Protein AF-A0A1I0NJL2-F1 (afdb_monomer)

Solvent-accessible surface area (backbone atoms only — not comparable to full-atom values): 9442 Å² total; per-residue (Å²): 132,83,78,80,81,89,73,87,86,81,90,86,86,71,48,88,86,41,70,67,36,42,54,51,50,53,49,65,73,68,58,63,62,93,83,37,92,40,67,66,53,50,52,51,53,53,50,50,51,53,53,69,73,41,62,58,43,76,78,34,74,70,22,42,53,51,53,55,52,60,75,71,61,80,51,72,67,60,51,52,48,53,54,48,53,52,51,53,55,51,50,53,52,53,50,52,52,50,51,52,52,50,52,54,53,52,64,63,60,64,77,78,64,93,74,88,73,85,85,83,83,90,85,82,89,80,87,80,82,78,75,84,74,79,56,66,68,61,59,58,58,62,62,71,78,112

Radius of gyration: 40.16 Å; Cα contacts (8 Å, |Δi|>4): 29; chains: 1; bounding box: 87×67×88 Å

Foldseek 3Di:
DPDPPPDDDDDDDADPPDPVSVVLVVCQVVPDCVVPVHSVRVVVVVVVVVPVVDPVLPVDPVSVVVVVVVVVDDDPVNVVVVVVVVVVVVVVVVVVVVVVVVCVVVVVVVPPDDDDDDDDDDDDDDDDDPDPDPDVVVVVVVVVVD

Sequence (146 aa):
MAKKDSGNYHNFRLSKSNAQHVRVDKVLRDLNPAFVKSKNQYIADAIDYYTRALDNDDLTMSGATASAKKGSYITRGELDEIKREIRDNVMIEVQKEMLALLGTFTGKMATTLPIVVQQSAMRSAETKEYGVEADDTINGLASKWG

Organism: NCBI:txid99656

pLDDT: mean 74.07, std 20.26, range [30.22, 96.56]

Structure (mmCIF, N/CA/C/O backbone):
data_AF-A0A1I0NJL2-F1
#
_entry.id   AF-A0A1I0NJL2-F1
#
loop_
_atom_site.group_PDB
_atom_site.id
_atom_site.type_symbol
_atom_site.label_atom_id
_atom_site.label_alt_id
_atom_site.label_comp_id
_atom_site.label_asym_id
_atom_site.label_entity_id
_atom_site.label_seq_id
_atom_site.pdbx_PDB_ins_code
_atom_site.Cartn_x
_atom_site.Cartn_y
_atom_site.Cartn_z
_atom_site.occupancy
_atom_site.B_iso_or_equiv
_atom_site.auth_seq_id
_atom_site.auth_comp_id
_atom_site.auth_asym_id
_atom_site.auth_atom_id
_atom_site.pdbx_PDB_model_num
ATOM 1 N N . MET A 1 1 ? 26.170 27.980 -8.850 1.00 45.28 1 MET A N 1
ATOM 2 C CA . MET A 1 1 ? 26.162 26.96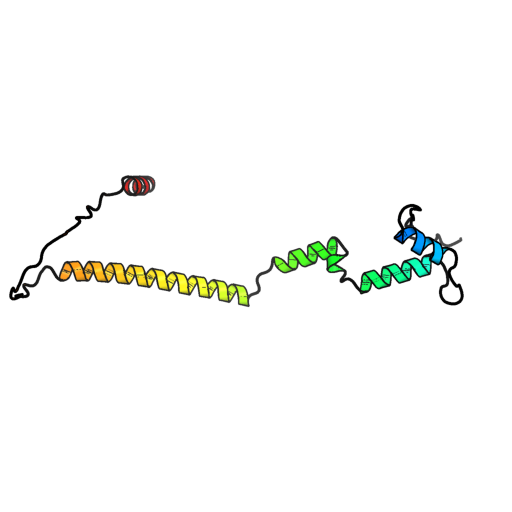4 -7.773 1.00 45.28 1 MET A CA 1
ATOM 3 C C . MET A 1 1 ? 25.146 25.895 -8.141 1.00 45.28 1 MET A C 1
ATOM 5 O O . MET A 1 1 ? 23.981 26.232 -8.299 1.00 45.28 1 MET A O 1
ATOM 9 N N . ALA A 1 2 ? 25.575 24.649 -8.360 1.00 56.84 2 ALA A N 1
ATOM 10 C CA . ALA A 1 2 ? 24.653 23.547 -8.631 1.00 56.84 2 ALA A CA 1
ATOM 11 C C . ALA A 1 2 ? 23.809 23.271 -7.376 1.00 56.84 2 ALA A C 1
ATOM 13 O O . ALA A 1 2 ? 24.346 23.171 -6.272 1.00 56.84 2 ALA A O 1
ATOM 14 N N . LYS A 1 3 ? 22.486 23.220 -7.543 1.00 63.84 3 LYS A N 1
ATOM 15 C CA . LYS A 1 3 ? 21.524 22.968 -6.468 1.00 63.84 3 LYS A CA 1
ATOM 16 C C . LYS A 1 3 ? 21.823 21.580 -5.887 1.00 63.84 3 LYS A C 1
ATOM 18 O O . LYS A 1 3 ? 21.844 20.609 -6.637 1.00 63.84 3 LYS A O 1
ATOM 23 N N . LYS A 1 4 ? 22.115 21.495 -4.583 1.00 63.06 4 LYS A N 1
ATOM 24 C CA . LYS A 1 4 ? 22.309 20.211 -3.890 1.00 63.06 4 LYS A CA 1
ATOM 25 C C . LYS A 1 4 ? 21.027 19.396 -4.055 1.00 63.06 4 LYS A C 1
ATOM 27 O O . LYS A 1 4 ? 19.967 19.858 -3.639 1.00 63.06 4 LYS A O 1
ATOM 32 N N . ASP A 1 5 ? 21.135 18.239 -4.694 1.00 74.25 5 ASP A N 1
ATOM 33 C CA . ASP A 1 5 ? 20.018 17.321 -4.873 1.00 74.25 5 ASP A CA 1
ATOM 34 C C . ASP A 1 5 ? 19.563 16.814 -3.496 1.00 74.25 5 ASP A C 1
ATOM 36 O O . ASP A 1 5 ? 20.325 16.170 -2.773 1.00 74.25 5 ASP A O 1
ATOM 40 N N . SER A 1 6 ? 18.353 17.192 -3.088 1.00 78.50 6 SER A N 1
ATOM 41 C CA . SER A 1 6 ? 17.762 16.872 -1.786 1.00 78.50 6 SER A CA 1
ATOM 42 C C . SER A 1 6 ? 16.981 15.557 -1.861 1.00 78.50 6 SER A C 1
ATOM 44 O O . SER A 1 6 ? 15.796 15.511 -1.532 1.00 78.50 6 SER A O 1
ATOM 46 N N . GLY A 1 7 ? 17.619 14.509 -2.378 1.00 78.56 7 GLY A N 1
ATOM 47 C CA . GLY A 1 7 ? 17.028 13.179 -2.494 1.00 78.56 7 GLY A CA 1
ATOM 48 C C . GLY A 1 7 ? 17.172 12.370 -1.203 1.00 78.56 7 GLY A C 1
ATOM 49 O O . GLY A 1 7 ? 18.237 12.366 -0.585 1.00 78.56 7 GLY A O 1
ATOM 50 N N . ASN A 1 8 ? 16.116 11.648 -0.822 1.00 85.56 8 ASN A N 1
ATOM 51 C CA . ASN A 1 8 ? 16.195 10.601 0.197 1.00 85.56 8 ASN A CA 1
ATOM 52 C C . ASN A 1 8 ? 16.623 9.286 -0.463 1.00 85.56 8 ASN A C 1
ATOM 54 O O . ASN A 1 8 ? 16.028 8.858 -1.453 1.00 85.56 8 ASN A O 1
ATOM 58 N N . TYR A 1 9 ? 17.652 8.641 0.086 1.00 86.50 9 TYR A N 1
ATOM 59 C CA . TYR A 1 9 ? 18.225 7.422 -0.482 1.00 86.50 9 TYR A CA 1
ATOM 60 C C . TYR A 1 9 ? 17.755 6.188 0.285 1.00 86.50 9 TYR A C 1
ATOM 62 O O . TYR A 1 9 ? 17.938 6.084 1.496 1.00 86.50 9 TYR A O 1
ATOM 70 N N . HIS A 1 10 ? 17.216 5.218 -0.451 1.00 87.00 10 HIS A N 1
ATOM 71 C CA . HIS A 1 10 ? 16.833 3.905 0.061 1.00 87.00 10 HIS A CA 1
ATOM 72 C C . HIS A 1 10 ? 17.546 2.818 -0.755 1.00 87.00 10 HIS A C 1
ATOM 74 O O . HIS A 1 10 ? 17.689 2.946 -1.971 1.00 87.00 10 HIS A O 1
ATOM 80 N N . ASN A 1 11 ? 18.024 1.754 -0.099 1.00 88.00 11 ASN A N 1
ATOM 81 C CA . ASN A 1 11 ? 18.688 0.633 -0.772 1.00 88.00 11 ASN A CA 1
ATOM 82 C C . ASN A 1 11 ? 17.690 -0.505 -1.030 1.00 88.00 11 ASN A C 1
ATOM 84 O O . ASN A 1 11 ? 16.948 -0.892 -0.130 1.00 88.00 11 ASN A O 1
ATOM 88 N N . PHE A 1 12 ? 17.706 -1.058 -2.244 1.00 89.62 12 PHE A N 1
ATOM 89 C CA . PHE A 1 12 ? 16.862 -2.180 -2.642 1.00 89.62 12 PHE A CA 1
ATOM 90 C C . PHE A 1 12 ? 17.721 -3.386 -3.035 1.00 89.62 12 PHE A C 1
ATOM 92 O O . PHE A 1 12 ? 18.308 -3.429 -4.118 1.00 89.62 12 PHE A O 1
ATOM 99 N N . ARG A 1 13 ? 17.805 -4.378 -2.141 1.00 91.81 13 ARG A N 1
ATOM 100 C CA . ARG A 1 13 ? 18.605 -5.594 -2.339 1.00 91.81 13 ARG A CA 1
ATOM 101 C C . ARG A 1 13 ? 17.718 -6.790 -2.669 1.00 91.81 13 ARG A C 1
ATOM 103 O O . ARG A 1 13 ? 16.867 -7.180 -1.878 1.00 91.81 13 ARG A O 1
ATOM 110 N N . LEU A 1 14 ? 18.020 -7.449 -3.785 1.00 93.00 14 LEU A N 1
ATOM 111 C CA . LEU A 1 14 ? 17.376 -8.691 -4.211 1.00 93.00 14 LEU A CA 1
ATOM 112 C C . LEU A 1 14 ? 18.300 -9.891 -3.971 1.00 93.00 14 LEU A C 1
ATOM 114 O O . LEU A 1 14 ? 19.486 -9.871 -4.299 1.00 93.00 14 LEU A O 1
ATOM 118 N N . SER A 1 15 ? 17.752 -10.951 -3.376 1.00 94.56 15 SER A N 1
ATOM 119 C CA . SER A 1 15 ? 18.475 -12.211 -3.145 1.00 94.56 15 SER A CA 1
ATOM 120 C C . SER A 1 15 ? 18.360 -13.138 -4.353 1.00 94.56 15 SER A C 1
ATOM 122 O O . SER A 1 15 ? 17.275 -13.301 -4.900 1.00 94.56 15 SER A O 1
ATOM 124 N N . LYS A 1 16 ? 19.450 -13.824 -4.714 1.00 93.81 16 LYS A N 1
ATOM 125 C CA . LYS A 1 16 ? 19.453 -14.825 -5.796 1.00 93.81 16 LYS A CA 1
ATOM 126 C C . LYS A 1 16 ? 18.782 -16.148 -5.409 1.00 93.81 16 LYS A C 1
ATOM 128 O O . LYS A 1 16 ? 18.438 -16.922 -6.292 1.00 93.81 16 LYS A O 1
ATOM 133 N N . SER A 1 17 ? 18.609 -16.413 -4.113 1.00 95.62 17 SER A N 1
ATOM 134 C CA . SER A 1 17 ? 17.979 -17.644 -3.615 1.00 95.62 17 SER A CA 1
ATOM 135 C C . SER A 1 17 ? 16.458 -17.543 -3.485 1.00 95.62 17 SER A C 1
ATOM 137 O O . SER A 1 17 ? 15.778 -18.562 -3.438 1.00 95.62 17 SER A O 1
ATOM 139 N N . ASN A 1 18 ? 15.907 -16.328 -3.427 1.00 96.12 18 ASN A N 1
ATOM 140 C CA . ASN A 1 18 ? 14.469 -16.126 -3.294 1.00 96.12 18 ASN A CA 1
ATOM 141 C C . ASN A 1 18 ? 13.830 -16.032 -4.689 1.00 96.12 18 ASN A C 1
ATOM 143 O O . ASN A 1 18 ? 14.144 -15.131 -5.467 1.00 96.12 18 ASN A O 1
ATOM 147 N N . ALA A 1 19 ? 12.896 -16.938 -4.989 1.00 96.12 19 ALA A N 1
ATOM 148 C CA . ALA A 1 19 ? 12.228 -16.999 -6.287 1.00 96.12 19 ALA A CA 1
ATOM 149 C C . ALA A 1 19 ? 11.501 -15.693 -6.663 1.00 96.12 19 ALA A C 1
ATOM 151 O O . ALA A 1 19 ? 11.521 -15.296 -7.827 1.00 96.12 19 ALA A O 1
ATOM 152 N N . GLN A 1 20 ? 10.891 -14.996 -5.699 1.00 95.31 20 GLN A N 1
ATOM 153 C CA . GLN A 1 20 ? 10.262 -13.693 -5.928 1.00 95.31 20 GLN A CA 1
ATOM 154 C C . GLN A 1 20 ? 11.300 -12.645 -6.323 1.00 95.31 20 GLN A C 1
ATOM 156 O O . GLN A 1 20 ? 11.115 -11.941 -7.312 1.00 95.31 20 GLN A O 1
ATOM 161 N N . HIS A 1 21 ? 12.415 -12.577 -5.596 1.00 96.38 21 HIS A N 1
ATOM 162 C CA . HIS A 1 21 ? 13.490 -11.632 -5.887 1.00 96.38 21 HIS A CA 1
ATOM 163 C C . HIS A 1 21 ? 14.104 -11.880 -7.269 1.00 96.38 21 HIS A C 1
ATOM 165 O O . HIS A 1 21 ? 14.353 -10.928 -8.000 1.00 96.38 21 HIS A O 1
ATOM 171 N N . VAL A 1 22 ? 14.272 -13.146 -7.665 1.00 96.56 22 VAL A N 1
ATOM 172 C CA . VAL A 1 22 ? 14.749 -13.514 -9.007 1.00 96.56 22 VAL A CA 1
ATOM 173 C C . VAL A 1 22 ? 13.772 -13.067 -10.097 1.00 96.56 22 VAL A C 1
ATOM 175 O O . VAL A 1 22 ? 14.208 -12.569 -11.134 1.00 96.56 22 VAL A O 1
ATOM 178 N N . ARG A 1 23 ? 12.456 -13.213 -9.888 1.00 95.50 23 ARG A N 1
ATOM 179 C CA . ARG A 1 23 ? 11.451 -12.708 -10.842 1.00 95.50 23 ARG A CA 1
ATOM 180 C C . ARG A 1 23 ? 11.529 -11.189 -10.988 1.00 95.50 23 ARG A C 1
ATOM 182 O O . ARG A 1 23 ? 11.556 -10.698 -12.112 1.00 95.50 23 ARG A O 1
ATOM 189 N N . VAL A 1 24 ? 11.611 -10.465 -9.872 1.00 94.81 24 VAL A N 1
ATOM 190 C CA . VAL A 1 24 ? 11.726 -8.998 -9.876 1.00 94.81 24 VAL A CA 1
ATOM 191 C C . VAL A 1 24 ? 13.027 -8.550 -10.553 1.00 94.81 24 VAL A C 1
ATOM 193 O O . VAL A 1 24 ? 12.995 -7.661 -11.396 1.00 94.81 24 VAL A O 1
ATOM 196 N N . ASP A 1 25 ? 14.157 -9.197 -10.257 1.00 95.06 25 ASP A N 1
ATOM 197 C CA . ASP A 1 25 ? 15.459 -8.887 -10.863 1.00 95.06 25 ASP A CA 1
ATOM 198 C C . ASP A 1 25 ? 15.444 -9.075 -12.388 1.00 95.06 25 ASP A C 1
ATOM 200 O O . ASP A 1 25 ? 15.957 -8.227 -13.114 1.00 95.06 25 ASP A O 1
ATOM 204 N N . LYS A 1 26 ? 14.797 -10.133 -12.898 1.00 94.94 26 LYS A N 1
ATOM 205 C CA . LYS A 1 26 ? 14.640 -10.343 -14.349 1.00 94.94 26 LYS A CA 1
ATOM 206 C C . LYS A 1 26 ? 13.906 -9.179 -15.020 1.00 94.94 26 LYS A C 1
ATOM 208 O O . LYS A 1 26 ? 14.406 -8.651 -16.007 1.00 94.94 26 LYS A O 1
ATOM 213 N N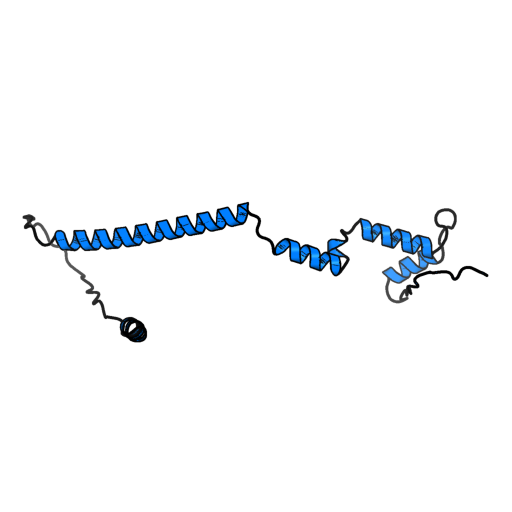 . VAL A 1 27 ? 12.779 -8.742 -14.452 1.00 93.81 27 VAL A N 1
ATOM 214 C CA . VAL A 1 27 ? 12.001 -7.604 -14.978 1.00 93.81 27 VAL A CA 1
ATOM 215 C C . VAL A 1 27 ? 12.800 -6.302 -14.899 1.00 93.81 27 VAL A C 1
ATOM 217 O O . VAL A 1 27 ? 12.847 -5.546 -15.860 1.00 93.81 27 VAL A O 1
ATOM 220 N N . LEU A 1 28 ? 13.484 -6.045 -13.780 1.00 92.94 28 LEU A N 1
ATOM 221 C CA . LEU A 1 28 ? 14.283 -4.828 -13.612 1.00 92.94 28 LEU A CA 1
ATOM 222 C C . LEU A 1 28 ? 15.513 -4.776 -14.526 1.00 92.94 28 LEU A C 1
ATOM 224 O O . LEU A 1 28 ? 16.034 -3.688 -14.789 1.00 92.94 28 LEU A O 1
ATOM 228 N N . ARG A 1 29 ? 16.041 -5.919 -14.971 1.00 92.75 29 ARG A N 1
ATOM 229 C CA . ARG A 1 29 ? 17.158 -5.969 -15.924 1.00 92.75 29 ARG A CA 1
ATOM 230 C C . ARG A 1 29 ? 16.722 -5.669 -17.348 1.00 92.75 29 ARG A C 1
ATOM 232 O O . ARG A 1 29 ? 17.476 -4.997 -18.041 1.00 92.75 29 ARG A O 1
ATOM 239 N N . ASP A 1 30 ? 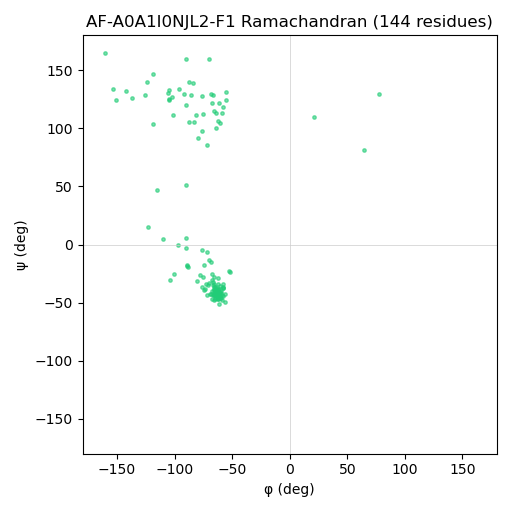15.532 -6.117 -17.726 1.00 93.56 30 ASP A N 1
ATOM 240 C CA . ASP A 1 30 ? 14.985 -6.011 -19.081 1.00 93.56 30 ASP A CA 1
ATOM 241 C C . ASP A 1 30 ? 13.739 -5.113 -19.114 1.00 93.56 30 ASP A C 1
ATOM 243 O O . ASP A 1 30 ? 12.675 -5.458 -19.625 1.00 93.56 30 ASP A O 1
ATOM 247 N N . LEU A 1 31 ? 13.851 -3.954 -18.462 1.00 92.19 31 LEU A N 1
ATOM 248 C CA . LEU A 1 31 ? 12.744 -3.019 -18.344 1.00 92.19 31 LEU A CA 1
ATOM 249 C C . LEU A 1 31 ? 12.557 -2.286 -19.674 1.00 92.19 31 LEU A C 1
ATOM 251 O O . LEU A 1 31 ? 13.501 -1.681 -20.180 1.00 92.19 31 LEU A O 1
ATOM 255 N N . ASN A 1 32 ? 11.339 -2.290 -20.213 1.00 91.44 32 ASN A N 1
ATOM 256 C CA . ASN A 1 32 ? 11.050 -1.597 -21.463 1.00 91.44 32 ASN A CA 1
ATOM 257 C C . ASN A 1 32 ? 10.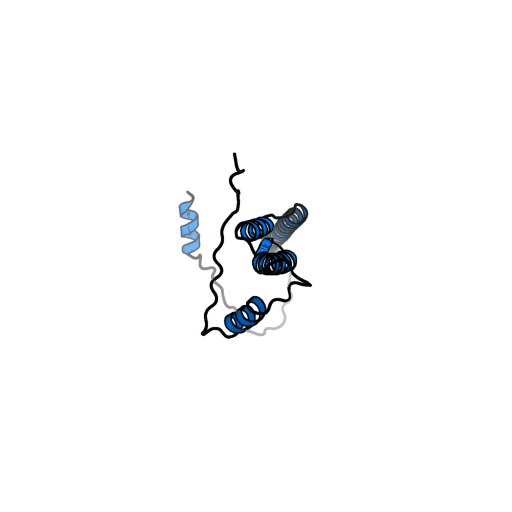968 -0.068 -21.238 1.00 91.44 32 ASN A C 1
ATOM 259 O O . ASN A 1 32 ? 10.008 0.405 -20.615 1.00 91.44 32 ASN A O 1
ATOM 263 N N . PRO A 1 33 ? 11.915 0.725 -21.775 1.00 87.25 33 PRO A N 1
ATOM 264 C CA . PRO A 1 33 ? 11.973 2.165 -21.534 1.00 87.25 33 PRO A CA 1
ATOM 265 C C . PRO A 1 33 ? 10.839 2.948 -22.212 1.00 87.25 33 PRO A C 1
ATOM 267 O O . PRO A 1 33 ? 10.622 4.109 -21.873 1.00 87.25 33 PRO A O 1
ATOM 270 N N . ALA A 1 34 ? 10.097 2.338 -23.145 1.00 89.81 34 ALA A N 1
ATOM 271 C CA . ALA A 1 34 ? 8.944 2.974 -23.782 1.00 89.81 34 ALA A CA 1
ATOM 272 C C . ALA A 1 34 ? 7.793 3.236 -22.795 1.00 89.81 34 ALA A C 1
ATOM 274 O O . ALA A 1 34 ? 7.019 4.169 -22.989 1.00 89.81 34 ALA A O 1
ATOM 275 N N . PHE A 1 35 ? 7.690 2.426 -21.737 1.00 86.00 35 PHE A N 1
ATOM 276 C CA . PHE A 1 35 ? 6.614 2.523 -20.747 1.00 86.00 35 PHE A CA 1
ATOM 277 C C . PHE A 1 35 ? 7.067 3.168 -19.438 1.00 86.00 35 PHE A C 1
ATOM 279 O O . PHE A 1 35 ? 6.273 3.820 -18.765 1.00 86.00 35 PHE A O 1
ATOM 286 N N . VAL A 1 36 ? 8.3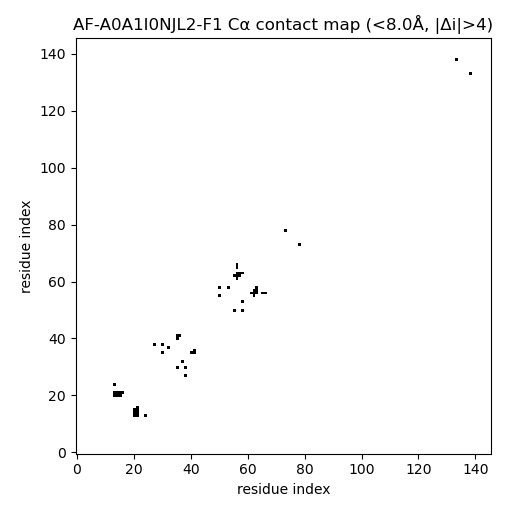39 3.000 -19.067 1.00 87.44 36 VAL A N 1
ATOM 287 C CA . VAL A 1 36 ? 8.860 3.418 -17.762 1.00 87.44 36 VAL A CA 1
ATOM 288 C C . VAL A 1 36 ? 10.211 4.098 -17.897 1.00 87.44 36 VAL A C 1
ATOM 290 O O . VAL A 1 36 ? 11.159 3.550 -18.451 1.00 87.44 36 VAL A O 1
ATOM 293 N N . LYS A 1 37 ? 10.299 5.310 -17.339 1.00 87.75 37 LYS A N 1
ATOM 294 C CA . LYS A 1 37 ? 11.450 6.212 -17.504 1.00 87.75 37 LYS A CA 1
ATOM 295 C C . LYS A 1 37 ? 12.739 5.680 -16.876 1.00 87.75 37 LYS A C 1
ATOM 297 O O . LYS A 1 37 ? 13.826 5.974 -17.361 1.00 87.75 37 LYS A O 1
ATOM 302 N N . SER A 1 38 ? 12.638 4.961 -15.760 1.00 90.31 38 SER A N 1
ATOM 303 C CA . SER A 1 38 ? 13.787 4.383 -15.061 1.00 90.31 38 SER A CA 1
ATOM 304 C C . SER A 1 38 ? 13.356 3.250 -14.131 1.00 90.31 38 SER A C 1
ATOM 306 O O . SER A 1 38 ? 12.185 3.141 -13.763 1.00 90.31 38 SER A O 1
ATOM 308 N N . LYS A 1 39 ? 14.327 2.443 -13.687 1.00 91.69 39 LYS A N 1
ATOM 309 C CA . LYS A 1 39 ? 14.106 1.408 -12.663 1.00 91.69 39 LYS A CA 1
ATOM 310 C C . LYS A 1 39 ? 13.598 2.012 -11.355 1.00 91.69 39 LYS A C 1
ATOM 312 O O . LYS A 1 39 ? 12.696 1.454 -10.745 1.00 91.69 39 LYS A O 1
ATOM 317 N N . ASN A 1 40 ? 14.140 3.165 -10.959 1.00 91.38 40 ASN A N 1
ATOM 318 C CA . ASN A 1 40 ? 13.725 3.858 -9.740 1.00 91.38 40 ASN A CA 1
ATOM 319 C C . ASN A 1 40 ? 12.270 4.318 -9.832 1.00 91.38 40 ASN A C 1
ATOM 321 O O . ASN A 1 40 ? 11.531 4.138 -8.871 1.00 91.38 40 ASN A O 1
ATOM 325 N N . GLN A 1 41 ? 11.850 4.850 -10.986 1.00 91.19 41 GLN A N 1
ATOM 326 C CA . GLN A 1 41 ? 10.460 5.254 -11.192 1.00 91.19 41 GLN A CA 1
ATOM 327 C C . GLN A 1 41 ? 9.524 4.048 -11.139 1.00 91.19 41 GLN A C 1
ATOM 329 O O . GLN A 1 41 ? 8.535 4.082 -10.425 1.00 91.19 41 GLN A O 1
ATOM 334 N N . TYR A 1 42 ? 9.879 2.953 -11.816 1.00 93.75 42 TYR A N 1
ATOM 335 C CA . TYR A 1 42 ? 9.084 1.727 -11.775 1.00 93.75 42 TYR A CA 1
ATOM 336 C C . TYR A 1 42 ? 8.928 1.173 -10.351 1.00 93.75 42 TYR A C 1
ATOM 338 O O . TYR A 1 42 ? 7.835 0.779 -9.955 1.00 93.75 42 TYR A O 1
ATOM 346 N N . ILE A 1 43 ? 10.011 1.164 -9.564 1.00 93.50 43 ILE A N 1
ATOM 347 C CA . ILE A 1 43 ? 9.967 0.732 -8.160 1.00 93.50 43 ILE A CA 1
ATOM 348 C C . ILE A 1 43 ? 9.085 1.677 -7.332 1.00 93.50 43 ILE A C 1
ATOM 350 O O . ILE A 1 43 ? 8.275 1.198 -6.543 1.00 93.50 43 ILE A O 1
ATOM 354 N N . ALA A 1 44 ? 9.211 2.993 -7.521 1.00 92.88 44 ALA A N 1
ATOM 355 C CA . ALA A 1 44 ? 8.396 3.980 -6.816 1.00 92.88 44 ALA A CA 1
ATOM 356 C C . ALA A 1 44 ? 6.902 3.824 -7.138 1.00 92.88 44 ALA A C 1
ATOM 358 O O . ALA A 1 44 ? 6.095 3.759 -6.216 1.00 92.88 44 ALA A O 1
ATOM 359 N N . ASP A 1 45 ? 6.549 3.678 -8.418 1.00 92.94 45 ASP A N 1
ATOM 360 C CA . ASP A 1 45 ? 5.166 3.500 -8.871 1.00 92.94 45 ASP A CA 1
ATOM 361 C C . ASP A 1 45 ? 4.556 2.203 -8.317 1.00 92.94 45 ASP A C 1
ATOM 363 O O . ASP A 1 45 ? 3.408 2.186 -7.878 1.00 92.94 45 ASP A O 1
ATOM 367 N N . ALA A 1 46 ? 5.331 1.113 -8.284 1.00 92.31 46 ALA A N 1
ATOM 368 C CA . ALA A 1 46 ? 4.879 -0.151 -7.711 1.00 92.31 46 ALA A CA 1
ATOM 369 C C . ALA A 1 46 ? 4.619 -0.038 -6.199 1.00 92.31 46 ALA A C 1
ATOM 371 O O . ALA A 1 46 ? 3.608 -0.540 -5.710 1.00 92.31 46 ALA A O 1
ATOM 372 N N . ILE A 1 47 ? 5.513 0.623 -5.454 1.00 92.00 47 ILE A N 1
ATOM 373 C CA . ILE A 1 47 ? 5.348 0.838 -4.009 1.00 92.00 47 ILE A CA 1
ATOM 374 C C . ILE A 1 47 ? 4.149 1.750 -3.736 1.00 92.00 47 ILE A C 1
ATOM 376 O O . ILE A 1 47 ? 3.348 1.440 -2.857 1.00 92.00 47 ILE A O 1
ATOM 380 N N . ASP A 1 48 ? 3.986 2.833 -4.498 1.00 91.88 48 ASP A N 1
ATOM 381 C CA . ASP A 1 48 ? 2.842 3.744 -4.383 1.00 91.88 48 ASP A CA 1
ATOM 382 C C . ASP A 1 48 ? 1.522 3.013 -4.668 1.00 91.88 48 ASP A C 1
ATOM 384 O O . ASP A 1 48 ? 0.571 3.132 -3.899 1.00 91.88 48 ASP A O 1
ATOM 388 N N . TYR A 1 49 ? 1.481 2.156 -5.693 1.00 91.81 49 TYR A N 1
ATOM 389 C CA . TYR A 1 49 ? 0.310 1.324 -5.977 1.00 91.81 49 TYR A CA 1
ATOM 390 C C . TYR A 1 49 ? -0.089 0.452 -4.777 1.00 91.81 49 TYR A C 1
ATOM 392 O O . TYR A 1 49 ? -1.249 0.465 -4.366 1.00 91.81 49 TYR A O 1
ATOM 400 N N . TYR A 1 50 ? 0.866 -0.265 -4.174 1.00 88.69 50 TYR A N 1
ATOM 401 C CA . TYR A 1 50 ? 0.598 -1.072 -2.976 1.00 88.69 50 TYR A CA 1
ATOM 402 C C . TYR A 1 50 ? 0.206 -0.220 -1.766 1.00 88.69 50 TYR A C 1
ATOM 404 O O . TYR A 1 50 ? -0.664 -0.622 -1.000 1.00 88.69 50 TYR A O 1
ATOM 412 N N . THR A 1 51 ? 0.812 0.958 -1.616 1.00 88.81 51 THR A N 1
ATOM 413 C CA . THR A 1 51 ? 0.522 1.892 -0.518 1.00 88.81 51 THR A CA 1
ATOM 414 C C . THR A 1 51 ? -0.882 2.480 -0.622 1.00 88.81 51 THR A C 1
ATOM 416 O O . THR A 1 51 ? -1.493 2.787 0.388 1.00 88.81 51 THR A O 1
ATOM 419 N N . ARG A 1 52 ? -1.416 2.638 -1.836 1.00 86.06 52 ARG A N 1
ATOM 420 C CA . ARG A 1 52 ? -2.803 3.075 -2.055 1.00 86.06 52 ARG A CA 1
ATOM 421 C C . ARG A 1 52 ? -3.811 1.942 -1.911 1.00 86.06 52 ARG A C 1
ATOM 423 O O . ARG A 1 52 ? -4.954 2.199 -1.559 1.00 86.06 52 ARG A O 1
ATOM 430 N N . ALA A 1 53 ? -3.413 0.718 -2.253 1.00 84.12 53 ALA A N 1
ATOM 431 C CA . ALA A 1 53 ? -4.282 -0.454 -2.181 1.00 84.12 53 ALA A CA 1
ATOM 432 C C . ALA A 1 53 ? -4.498 -0.949 -0.743 1.00 84.12 53 ALA A C 1
ATOM 434 O O . ALA A 1 53 ? -5.518 -1.568 -0.455 1.00 84.12 53 ALA A O 1
ATOM 435 N N . LEU A 1 54 ? -3.532 -0.707 0.139 1.00 78.44 54 LEU A N 1
ATOM 436 C CA . LEU A 1 54 ? -3.611 -1.016 1.559 1.00 78.44 54 LEU A CA 1
ATOM 437 C C . LEU A 1 54 ? -3.847 0.300 2.301 1.00 78.44 54 LEU A C 1
ATOM 439 O O . LEU A 1 54 ? -3.064 1.230 2.139 1.00 78.44 54 LEU A O 1
ATOM 443 N N . ASP A 1 55 ? -4.904 0.402 3.104 1.00 67.12 55 ASP A N 1
ATOM 444 C CA . ASP A 1 55 ? -5.127 1.611 3.898 1.00 67.12 55 ASP A CA 1
ATOM 445 C C . ASP A 1 55 ? -3.887 1.895 4.767 1.00 67.12 55 ASP A C 1
ATOM 447 O O . ASP A 1 55 ? -3.356 1.008 5.442 1.00 67.12 55 ASP A O 1
ATOM 451 N N . ASN A 1 56 ? -3.400 3.145 4.748 1.00 63.47 56 ASN A N 1
ATOM 452 C CA . ASN A 1 56 ? -2.202 3.576 5.494 1.00 63.47 56 ASN A CA 1
ATOM 453 C C . ASN A 1 56 ? -2.254 3.217 6.992 1.00 63.47 56 ASN A C 1
ATOM 455 O O . ASN A 1 56 ? -1.206 3.130 7.647 1.00 63.47 56 ASN A O 1
ATOM 459 N N . ASP A 1 57 ? -3.476 3.032 7.501 1.00 65.31 57 ASP A N 1
ATOM 460 C CA . ASP A 1 57 ? -3.806 2.615 8.857 1.00 65.31 57 ASP A CA 1
ATOM 461 C C . ASP A 1 57 ? -3.160 1.257 9.218 1.00 65.31 57 ASP A C 1
ATOM 463 O O . ASP A 1 57 ? -2.689 1.108 10.339 1.00 65.31 57 ASP A O 1
ATOM 467 N N . ASP A 1 58 ? -2.998 0.317 8.281 1.00 67.25 58 ASP A N 1
ATOM 468 C CA . ASP A 1 58 ? -2.397 -1.002 8.569 1.00 67.25 58 ASP A CA 1
ATOM 469 C C . ASP A 1 58 ? -0.921 -1.111 8.153 1.00 67.25 58 ASP A C 1
ATOM 471 O O . ASP A 1 58 ? -0.154 -1.902 8.705 1.00 67.25 58 ASP A O 1
ATOM 475 N N . LEU A 1 59 ? -0.493 -0.305 7.179 1.00 76.75 59 LEU A N 1
ATOM 476 C CA . LEU A 1 59 ? 0.874 -0.332 6.646 1.00 76.75 59 LEU A CA 1
ATOM 477 C C . LEU A 1 59 ? 1.902 0.374 7.535 1.00 76.75 59 LEU A C 1
ATOM 479 O O . LEU A 1 59 ? 3.098 0.085 7.453 1.00 76.75 59 LEU A O 1
ATOM 483 N N . THR A 1 60 ? 1.462 1.343 8.340 1.00 82.69 60 THR A N 1
ATOM 484 C CA . THR A 1 60 ? 2.354 2.204 9.123 1.00 82.69 60 THR A CA 1
ATOM 485 C C . THR A 1 60 ? 2.107 2.053 10.618 1.00 82.69 60 THR A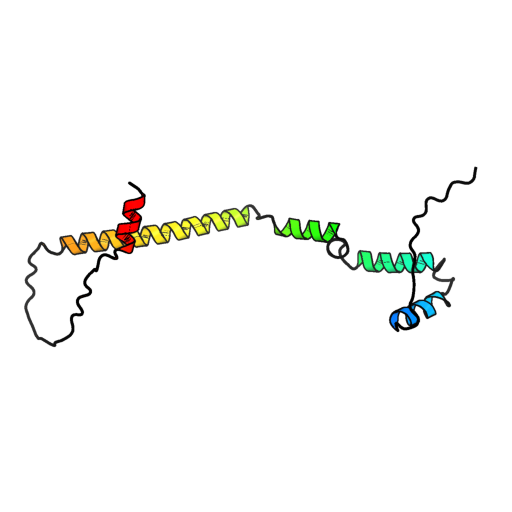 C 1
ATOM 487 O O . THR A 1 60 ? 0.976 1.908 11.068 1.00 82.69 60 THR A O 1
ATOM 490 N N . MET A 1 61 ? 3.165 2.175 11.427 1.00 77.31 61 MET A N 1
ATOM 491 C CA . MET A 1 61 ? 3.038 2.158 12.895 1.00 77.31 61 MET A CA 1
ATOM 492 C C . MET A 1 61 ? 2.147 3.305 13.405 1.00 77.31 61 MET A C 1
ATOM 494 O O . MET A 1 61 ? 1.387 3.149 14.362 1.00 77.31 61 MET A O 1
ATOM 498 N N . SER A 1 62 ? 2.210 4.469 12.753 1.00 78.62 62 SER A N 1
ATOM 499 C CA . SER A 1 62 ? 1.316 5.603 13.014 1.00 78.62 62 SER A CA 1
ATOM 500 C C . SER A 1 62 ? -0.144 5.275 12.710 1.00 78.62 62 SER A C 1
ATOM 502 O O . SER A 1 62 ? -1.022 5.628 13.491 1.00 78.62 62 SER A O 1
ATOM 504 N N . GLY A 1 63 ? -0.395 4.568 11.612 1.00 74.88 63 GLY A N 1
ATOM 505 C CA . GLY A 1 63 ? -1.711 4.063 11.257 1.00 74.88 63 GLY A CA 1
ATOM 506 C C . GLY A 1 63 ? -2.249 3.092 12.305 1.00 74.88 63 GLY A C 1
ATOM 507 O O . GLY A 1 63 ? -3.319 3.312 12.870 1.00 74.88 63 GLY A O 1
ATOM 508 N N . ALA A 1 64 ? -1.445 2.089 12.666 1.00 74.31 64 ALA A N 1
ATOM 509 C CA . ALA A 1 64 ? -1.863 1.040 13.591 1.00 74.31 64 ALA A CA 1
ATOM 510 C C . ALA A 1 64 ? -2.195 1.618 14.975 1.00 74.31 64 ALA A C 1
ATOM 512 O O . ALA A 1 64 ? -3.172 1.233 15.619 1.00 74.31 64 ALA A O 1
ATOM 513 N N . THR A 1 65 ? -1.417 2.607 15.423 1.00 71.06 65 THR A N 1
ATOM 514 C CA . THR A 1 65 ? -1.683 3.325 16.678 1.00 71.06 65 THR A CA 1
ATOM 515 C C . THR A 1 65 ? -2.915 4.229 16.602 1.00 71.06 65 THR A C 1
ATOM 517 O O . THR A 1 65 ? -3.614 4.372 17.606 1.00 71.06 65 THR A O 1
ATOM 520 N N . ALA A 1 66 ? -3.228 4.822 15.447 1.00 69.44 66 ALA A N 1
ATOM 521 C CA . ALA A 1 66 ? -4.459 5.586 15.249 1.00 69.44 66 ALA A CA 1
ATOM 522 C C . ALA A 1 66 ? -5.702 4.678 15.256 1.00 69.44 66 ALA A C 1
ATOM 524 O O . ALA A 1 66 ? -6.685 5.000 15.925 1.00 69.44 66 ALA A O 1
ATOM 525 N N . SER A 1 67 ? -5.642 3.520 14.597 1.00 66.75 67 SER A N 1
ATOM 526 C CA . SER A 1 67 ? -6.714 2.516 14.602 1.00 66.75 67 SER A CA 1
ATOM 527 C C . SER A 1 67 ? -6.939 1.906 15.985 1.00 66.75 67 SER A C 1
ATOM 529 O O . SER A 1 67 ? -8.079 1.809 16.436 1.00 66.75 67 SER A O 1
ATOM 531 N N . ALA A 1 68 ? -5.867 1.600 16.723 1.00 67.75 68 ALA A N 1
ATOM 532 C CA . ALA A 1 68 ? -5.968 1.148 18.111 1.00 67.75 68 ALA A CA 1
ATOM 533 C C . ALA A 1 68 ? -6.615 2.206 19.024 1.00 67.75 68 ALA A C 1
ATOM 535 O O . ALA A 1 68 ? -7.432 1.875 19.881 1.00 67.75 68 ALA A O 1
ATOM 536 N N . LYS A 1 69 ? -6.306 3.494 18.814 1.00 65.06 69 LYS A N 1
ATOM 537 C CA . LYS A 1 69 ? -6.966 4.590 19.538 1.00 65.06 69 LYS A CA 1
ATOM 538 C C . LYS A 1 69 ? -8.450 4.697 19.193 1.00 65.06 69 LYS A C 1
ATOM 540 O O . LYS A 1 69 ? -9.238 4.916 20.104 1.00 65.06 69 LYS A O 1
ATOM 545 N N . LYS A 1 70 ? -8.852 4.510 17.929 1.00 62.97 70 LYS A N 1
ATOM 546 C CA . LYS A 1 70 ? -10.276 4.508 17.531 1.00 62.97 70 LYS A CA 1
ATOM 547 C C . LYS A 1 70 ? -11.084 3.444 18.295 1.00 62.97 70 LYS A C 1
ATOM 549 O O . LYS A 1 70 ? -12.196 3.742 18.708 1.00 62.97 70 LYS A O 1
ATOM 554 N N . GLY A 1 71 ? -10.509 2.267 18.561 1.00 63.62 71 GLY A N 1
ATOM 555 C CA . GLY A 1 71 ? -11.146 1.205 19.357 1.00 63.62 71 GLY A CA 1
ATOM 556 C C . GLY A 1 71 ? -11.262 1.478 20.866 1.00 63.62 71 GLY A C 1
ATOM 557 O O . GLY A 1 71 ? -11.879 0.692 21.575 1.00 63.62 71 GLY A O 1
ATOM 558 N N . SER A 1 72 ? -10.680 2.570 21.374 1.00 65.38 72 SER A N 1
ATOM 559 C CA . SER A 1 72 ? -10.685 2.923 22.803 1.00 65.38 72 SER A CA 1
ATOM 560 C C . SER A 1 72 ? -11.779 3.928 23.194 1.00 65.38 72 SER A C 1
ATOM 562 O O . SER A 1 72 ? -11.846 4.316 24.363 1.00 65.38 72 SER A O 1
ATOM 564 N N . TYR A 1 73 ? -12.605 4.395 22.256 1.00 69.31 73 TYR A N 1
ATOM 565 C CA . TYR A 1 73 ? -13.651 5.378 22.536 1.00 69.31 73 TYR A CA 1
ATOM 566 C C . TYR A 1 73 ? -15.030 4.723 22.530 1.00 69.31 73 TYR A C 1
ATOM 568 O O . TYR A 1 73 ? -15.390 4.045 21.576 1.00 69.31 73 TYR A O 1
ATOM 576 N N . ILE A 1 74 ? -15.806 4.980 23.584 1.00 73.56 74 ILE A N 1
ATOM 577 C CA . ILE A 1 74 ? -17.228 4.636 23.662 1.00 73.56 74 ILE A CA 1
ATOM 578 C C . ILE A 1 74 ? -18.017 5.848 23.152 1.00 73.56 74 ILE A C 1
ATOM 580 O O . ILE A 1 74 ? -17.772 6.985 23.572 1.00 73.56 74 ILE A O 1
ATOM 584 N N . THR A 1 75 ? -18.947 5.635 22.227 1.00 81.06 75 THR A N 1
ATOM 585 C CA . THR A 1 75 ? -19.843 6.686 21.734 1.00 81.06 75 THR A CA 1
ATOM 586 C C . THR A 1 75 ? -20.859 7.094 22.807 1.00 81.06 75 THR A C 1
ATOM 588 O O . THR A 1 75 ? -21.150 6.349 23.741 1.00 81.06 75 THR A O 1
ATOM 591 N N . ARG A 1 76 ? -21.454 8.291 22.684 1.00 85.56 76 ARG A N 1
ATOM 592 C CA . ARG A 1 76 ? -22.499 8.739 23.630 1.00 85.56 76 ARG A CA 1
ATOM 593 C C . ARG A 1 76 ? -23.698 7.783 23.676 1.00 85.56 76 ARG A C 1
ATOM 595 O O . ARG A 1 76 ? -24.226 7.554 24.753 1.00 85.56 76 ARG A O 1
ATOM 602 N N . GLY A 1 77 ? -24.080 7.213 22.531 1.00 88.38 77 GLY A N 1
ATOM 603 C CA . GLY A 1 77 ? -25.177 6.245 22.455 1.00 88.38 77 GLY A CA 1
ATOM 604 C C . GLY A 1 77 ? -24.857 4.934 23.175 1.00 88.38 77 GLY A C 1
ATOM 605 O O . GLY A 1 77 ? -25.680 4.447 23.938 1.00 88.38 77 GLY A O 1
ATOM 606 N N . GLU A 1 78 ? -23.643 4.403 23.001 1.00 87.06 78 GLU A N 1
ATOM 607 C CA . GLU A 1 78 ? -23.189 3.208 23.729 1.00 87.06 78 GLU A CA 1
ATOM 608 C C . GLU A 1 78 ? -23.108 3.459 25.243 1.00 87.06 78 GLU A C 1
ATOM 610 O O . GLU A 1 78 ? -23.467 2.591 26.034 1.00 87.06 78 GLU A O 1
ATOM 615 N N . LEU A 1 79 ? -22.701 4.662 25.667 1.00 91.06 79 LEU A N 1
ATOM 616 C CA . LEU A 1 79 ? -22.703 5.040 27.083 1.00 91.06 79 LEU A CA 1
ATOM 617 C C . LEU A 1 79 ? -24.123 5.110 27.669 1.00 91.06 79 LEU A C 1
ATOM 619 O O . LEU A 1 79 ? -24.342 4.681 28.804 1.00 91.06 79 LEU A O 1
ATOM 623 N N . ASP A 1 80 ? -25.080 5.656 26.917 1.00 93.25 80 ASP A N 1
ATOM 624 C CA . ASP A 1 80 ? -26.480 5.726 27.341 1.00 93.25 80 ASP A CA 1
ATOM 625 C C . ASP A 1 80 ? -27.106 4.328 27.458 1.00 93.25 80 ASP A C 1
ATOM 627 O O . ASP A 1 80 ? -27.860 4.077 28.403 1.00 93.25 80 ASP A O 1
ATOM 631 N N . GLU A 1 81 ? -26.742 3.403 26.567 1.00 94.00 81 GLU A N 1
ATOM 632 C CA . GLU A 1 81 ? -27.179 2.007 26.641 1.00 94.00 81 GLU A CA 1
ATOM 633 C C . GLU A 1 81 ? -26.613 1.304 27.882 1.00 94.00 81 GLU A C 1
ATOM 635 O O . GLU A 1 81 ? -27.378 0.747 28.667 1.00 94.00 81 GLU A O 1
ATOM 640 N N . ILE A 1 82 ? -25.307 1.437 28.150 1.00 93.44 82 ILE A N 1
ATOM 641 C CA . ILE A 1 82 ? -24.681 0.901 29.374 1.00 93.44 82 ILE A CA 1
ATOM 642 C C . ILE A 1 82 ? -25.372 1.458 30.628 1.00 93.44 82 ILE A C 1
ATOM 644 O O . ILE A 1 82 ? -25.650 0.734 31.586 1.00 93.44 82 ILE A O 1
ATOM 648 N N . LYS A 1 83 ? -25.689 2.758 30.643 1.00 93.56 83 LYS A N 1
ATOM 649 C CA . LYS A 1 83 ? -26.380 3.397 31.772 1.00 93.56 83 LYS A CA 1
ATOM 650 C C . LYS A 1 83 ? -27.784 2.833 31.982 1.00 93.56 83 LYS A C 1
ATOM 652 O O . LYS A 1 83 ? -28.227 2.702 33.127 1.00 93.56 83 LYS A O 1
ATOM 657 N N . ARG A 1 84 ? -28.496 2.545 30.894 1.00 95.00 84 ARG A N 1
ATOM 658 C CA . ARG A 1 84 ? -29.826 1.942 30.940 1.00 95.00 84 ARG A CA 1
ATOM 659 C C . ARG A 1 84 ? -29.756 0.508 31.455 1.00 95.00 84 ARG A C 1
ATOM 661 O O . ARG A 1 84 ? -30.485 0.190 32.387 1.00 95.00 84 ARG A O 1
ATOM 668 N N . GLU A 1 85 ? -28.833 -0.295 30.940 1.00 94.75 85 GLU A N 1
ATOM 669 C CA . GLU A 1 85 ? -28.625 -1.677 31.378 1.00 94.75 85 GLU A CA 1
ATOM 670 C C . GLU A 1 85 ? -28.319 -1.754 32.883 1.00 94.75 85 GLU A C 1
ATOM 672 O O . GLU A 1 85 ? -28.928 -2.538 33.611 1.00 94.75 85 GLU A O 1
ATOM 677 N N . ILE A 1 86 ? -27.453 -0.868 33.390 1.00 94.81 86 ILE A N 1
ATOM 678 C CA . ILE A 1 86 ? -27.169 -0.767 34.829 1.00 94.81 86 ILE A CA 1
ATOM 679 C C . ILE A 1 86 ? -28.440 -0.445 35.626 1.00 94.81 86 ILE A C 1
ATOM 681 O O . ILE A 1 86 ? -28.691 -1.073 36.654 1.00 94.81 86 ILE A O 1
ATOM 685 N N . ARG A 1 87 ? -29.251 0.523 35.179 1.00 94.06 87 ARG A N 1
ATOM 686 C CA . ARG A 1 87 ? -30.499 0.889 35.869 1.00 94.06 87 ARG A CA 1
ATOM 687 C C . ARG A 1 87 ? -31.473 -0.286 35.914 1.00 94.06 87 ARG A C 1
ATOM 689 O O . ARG A 1 87 ? -32.056 -0.536 36.968 1.00 94.06 87 ARG A O 1
ATOM 696 N N . ASP A 1 88 ? -31.640 -0.976 34.794 1.00 95.31 88 ASP A N 1
ATOM 697 C CA . ASP A 1 88 ? -32.580 -2.086 34.670 1.00 95.31 88 ASP A CA 1
ATOM 698 C C . ASP A 1 88 ? -32.146 -3.253 35.573 1.00 95.31 88 ASP A C 1
ATOM 700 O O . ASP A 1 88 ? -32.955 -3.770 36.345 1.00 95.31 88 ASP A O 1
ATOM 704 N N . ASN A 1 89 ? -30.848 -3.579 35.591 1.00 92.69 89 ASN A N 1
ATOM 705 C CA . ASN A 1 89 ? -30.282 -4.598 36.480 1.00 92.69 89 ASN A CA 1
ATOM 706 C C . ASN A 1 89 ? -30.476 -4.257 37.964 1.00 92.69 89 ASN A C 1
ATOM 708 O O . ASN A 1 89 ? -30.892 -5.110 38.748 1.00 92.69 89 ASN A O 1
ATOM 712 N N . VAL A 1 90 ? -30.233 -3.001 38.355 1.00 93.12 90 VAL A N 1
ATOM 713 C CA . VAL A 1 90 ? -30.465 -2.541 39.734 1.00 93.12 90 VAL A CA 1
ATOM 714 C C . VAL A 1 90 ? -31.944 -2.644 40.103 1.00 93.12 90 VAL A C 1
ATOM 716 O O . VAL A 1 90 ? -32.276 -3.085 41.200 1.00 93.12 90 VAL A O 1
ATOM 719 N N . MET A 1 91 ? -32.851 -2.272 39.198 1.00 91.81 91 MET A N 1
ATOM 720 C CA . MET A 1 91 ? -34.287 -2.324 39.467 1.00 91.81 91 MET A CA 1
ATOM 721 C C . MET A 1 91 ? -34.789 -3.759 39.643 1.00 91.81 91 MET A C 1
ATOM 723 O O . MET A 1 91 ? -35.613 -4.007 40.522 1.00 91.81 91 MET A O 1
ATOM 727 N N . ILE A 1 92 ? -34.266 -4.704 38.859 1.00 91.31 92 ILE A N 1
ATOM 728 C CA . ILE A 1 92 ? -34.556 -6.133 39.017 1.00 91.31 92 ILE A CA 1
ATOM 729 C C . ILE A 1 92 ? -34.114 -6.621 40.400 1.00 91.31 92 ILE A C 1
ATOM 731 O O . ILE A 1 92 ? -34.876 -7.314 41.074 1.00 91.31 92 ILE A O 1
ATOM 735 N N . GLU A 1 93 ? -32.912 -6.255 40.843 1.00 88.81 93 GLU A N 1
ATOM 736 C CA . GLU A 1 93 ? -32.391 -6.722 42.129 1.00 88.81 93 GLU A CA 1
ATOM 737 C C . GLU A 1 93 ? -33.170 -6.135 43.314 1.00 88.81 93 GLU A C 1
ATOM 739 O O . GLU A 1 93 ? -33.594 -6.871 44.204 1.00 88.81 93 GLU A O 1
ATOM 744 N N . VAL A 1 94 ? -33.499 -4.840 43.261 1.00 89.81 94 VAL A N 1
ATOM 745 C CA . VAL A 1 94 ? -34.357 -4.186 44.264 1.00 89.81 94 VAL A CA 1
ATOM 746 C C . VAL A 1 94 ? -35.738 -4.842 44.334 1.00 89.81 94 VAL A C 1
ATOM 748 O O . VAL A 1 94 ? -36.274 -5.053 45.423 1.00 89.81 94 VAL A O 1
ATOM 751 N N . GLN A 1 95 ? -36.332 -5.191 43.188 1.00 88.44 95 GLN A N 1
ATOM 752 C CA . GLN A 1 95 ? -37.623 -5.882 43.163 1.00 88.44 95 GLN A CA 1
ATOM 753 C C . GLN A 1 95 ? -37.546 -7.263 43.822 1.00 88.44 95 GLN A C 1
ATOM 755 O O . GLN A 1 95 ? -38.450 -7.618 44.581 1.00 88.44 95 GLN A O 1
ATOM 760 N N . LYS A 1 96 ? -36.477 -8.032 43.579 1.00 88.25 96 LYS A N 1
ATOM 761 C CA . LYS A 1 96 ? -36.269 -9.334 44.232 1.00 88.25 96 LYS A CA 1
ATOM 762 C C . LYS A 1 96 ? -36.135 -9.196 45.747 1.00 88.25 96 LYS A C 1
ATOM 764 O O . LYS A 1 96 ? -36.785 -9.942 46.477 1.00 88.25 96 LYS A O 1
ATOM 769 N N . GLU A 1 97 ? -35.340 -8.239 46.223 1.00 85.75 97 GLU A N 1
ATOM 770 C CA . GLU A 1 97 ? -35.173 -8.001 47.661 1.00 85.75 97 GLU A CA 1
ATOM 771 C C . GLU A 1 97 ? -36.481 -7.549 48.321 1.00 85.75 97 GLU A C 1
ATOM 773 O O . GLU A 1 97 ? -36.859 -8.060 49.376 1.00 85.75 97 GLU A O 1
ATOM 778 N N . MET A 1 98 ? -37.232 -6.650 47.680 1.00 84.12 98 MET A N 1
ATOM 779 C CA . MET A 1 98 ? -38.540 -6.212 48.174 1.00 84.12 98 MET A CA 1
ATOM 780 C C . MET A 1 98 ? -39.540 -7.373 48.253 1.00 84.12 98 MET A C 1
ATOM 782 O O . MET A 1 98 ? -40.268 -7.492 49.240 1.00 84.12 98 MET A O 1
ATOM 786 N N . LEU A 1 99 ? -39.568 -8.252 47.246 1.00 82.75 99 LEU A N 1
ATOM 787 C CA . LEU A 1 99 ? -40.384 -9.470 47.261 1.00 82.75 99 LEU A CA 1
ATOM 788 C C . LEU A 1 99 ? -39.988 -10.400 48.415 1.00 82.75 99 LEU A C 1
ATOM 790 O O . LEU A 1 99 ? -40.867 -10.912 49.110 1.00 82.75 99 LEU A O 1
ATOM 794 N N . ALA A 1 100 ? -38.689 -10.581 48.665 1.00 81.00 100 ALA A N 1
ATOM 795 C CA . ALA A 1 100 ? -38.195 -11.384 49.783 1.00 81.00 100 ALA A CA 1
ATOM 796 C C . ALA A 1 100 ? -38.604 -10.795 51.148 1.00 81.00 100 ALA A C 1
ATOM 798 O O . ALA A 1 100 ? -39.056 -11.527 52.036 1.00 81.00 100 ALA A O 1
ATOM 799 N N . LEU A 1 101 ? -38.523 -9.470 51.309 1.00 82.94 101 LEU A N 1
ATOM 800 C CA . LEU A 1 101 ? -38.971 -8.764 52.516 1.00 82.94 101 LEU A CA 1
ATOM 801 C C . LEU A 1 101 ? -40.489 -8.873 52.726 1.00 82.94 101 LEU A C 1
ATOM 803 O O . LEU A 1 101 ? -40.951 -9.140 53.835 1.00 82.94 101 LEU A O 1
ATOM 807 N N . LEU A 1 102 ? -41.287 -8.719 51.668 1.00 79.44 102 LEU A N 1
ATOM 808 C CA . LEU A 1 102 ? -42.744 -8.853 51.755 1.00 79.44 102 LEU A CA 1
ATOM 809 C C . LEU A 1 102 ? -43.176 -10.293 52.054 1.00 79.44 102 LEU A C 1
ATOM 811 O O . LEU A 1 102 ? -44.079 -10.499 52.868 1.00 79.44 102 LEU A O 1
ATOM 815 N N . GLY A 1 103 ? -42.522 -11.288 51.449 1.00 72.38 103 GLY A N 1
ATOM 816 C CA . GLY A 1 103 ? -42.774 -12.708 51.712 1.00 72.38 103 GLY A CA 1
ATOM 817 C C . GLY A 1 103 ? -42.436 -13.108 53.151 1.00 72.38 103 GLY A C 1
ATOM 818 O O . GLY A 1 103 ? -43.194 -13.832 53.794 1.00 72.38 103 GLY A O 1
ATOM 819 N N . THR A 1 104 ? -41.347 -12.571 53.706 1.00 67.62 104 THR A N 1
ATOM 820 C CA . THR A 1 104 ? -40.979 -12.801 55.113 1.00 67.62 104 THR A CA 1
ATOM 821 C C . THR A 1 104 ? -41.889 -12.060 56.097 1.00 67.62 104 THR A C 1
ATOM 823 O O . THR A 1 104 ? -42.189 -12.601 57.162 1.00 67.62 104 THR A O 1
ATOM 826 N N . PHE A 1 105 ? -42.384 -10.865 55.756 1.00 58.59 105 PHE A N 1
ATOM 827 C CA . PHE A 1 105 ? -43.325 -10.117 56.600 1.00 58.59 105 PHE A CA 1
ATOM 828 C C . PHE A 1 105 ? -44.729 -10.744 56.619 1.00 58.59 105 PHE A C 1
ATOM 830 O O . PHE A 1 105 ? -45.326 -10.913 57.682 1.00 58.59 105 PHE A O 1
ATOM 837 N N . THR A 1 106 ? -45.246 -11.161 55.461 1.00 58.19 106 THR A N 1
ATOM 838 C CA . THR A 1 106 ? -46.551 -11.841 55.367 1.00 58.19 106 THR A CA 1
ATOM 839 C C . THR A 1 106 ? -46.515 -13.261 55.933 1.00 58.19 106 THR A C 1
ATOM 841 O O . THR A 1 106 ? -47.460 -13.658 56.613 1.00 58.19 106 THR A O 1
ATOM 844 N N . GLY A 1 107 ? -45.401 -13.985 55.778 1.00 52.50 107 GLY A N 1
ATOM 845 C CA . GLY A 1 107 ? -45.193 -15.291 56.411 1.00 52.50 107 GLY A CA 1
ATOM 846 C C . GLY A 1 107 ? -45.183 -15.252 57.947 1.00 52.50 107 GLY A C 1
ATOM 847 O O . GLY A 1 107 ? -45.604 -16.216 58.578 1.00 52.50 107 GLY A O 1
ATOM 848 N N . LYS A 1 108 ? -44.775 -14.129 58.560 1.00 48.72 108 LYS A N 1
ATOM 849 C CA . LYS A 1 108 ? -44.790 -13.929 60.026 1.00 48.72 108 LYS A CA 1
ATOM 850 C C . LYS A 1 108 ? -46.101 -13.340 60.569 1.00 48.72 108 LYS A C 1
ATOM 852 O O . LYS A 1 108 ? -46.369 -13.464 61.760 1.00 48.72 108 LYS A O 1
ATOM 857 N N . MET A 1 109 ? -46.931 -12.727 59.722 1.00 45.69 109 MET A N 1
ATOM 858 C CA . MET A 1 109 ? -48.274 -12.250 60.098 1.00 45.69 109 MET A CA 1
ATOM 859 C C . MET A 1 109 ? -49.367 -13.313 59.900 1.00 45.69 109 MET A C 1
ATOM 861 O O . MET A 1 109 ? -50.438 -13.209 60.491 1.00 45.69 109 MET A O 1
ATOM 865 N N . ALA A 1 110 ? -49.109 -14.366 59.118 1.00 40.69 110 ALA A N 1
ATOM 866 C CA . ALA A 1 110 ? -50.035 -15.490 58.954 1.00 40.69 110 ALA A CA 1
ATOM 867 C C . ALA A 1 110 ? -50.061 -16.462 60.157 1.00 40.69 110 ALA A C 1
ATOM 869 O O . ALA A 1 110 ? -50.885 -17.371 60.187 1.00 40.69 110 ALA A O 1
ATOM 870 N N . THR A 1 111 ? -49.200 -16.276 61.165 1.00 43.72 111 THR A N 1
ATOM 871 C CA . THR A 1 111 ? -49.135 -17.127 62.370 1.00 43.72 111 THR A CA 1
ATOM 872 C C . THR A 1 111 ? -50.024 -16.680 63.540 1.00 43.72 111 THR A C 1
ATOM 874 O O . THR A 1 111 ? -49.959 -17.295 64.600 1.00 43.72 111 THR A O 1
ATOM 877 N N . THR A 1 112 ? -50.876 -15.656 63.396 1.00 42.59 112 THR A N 1
ATOM 878 C CA . THR A 1 112 ? -51.694 -15.132 64.519 1.00 42.59 112 THR A CA 1
ATOM 879 C C . THR A 1 112 ? -53.210 -15.118 64.316 1.00 42.59 112 THR A C 1
ATOM 881 O O . THR A 1 112 ? -53.911 -14.527 65.133 1.00 42.59 112 THR A O 1
ATOM 884 N N . LEU A 1 113 ? -53.766 -15.824 63.327 1.00 37.06 113 LEU A N 1
ATOM 885 C 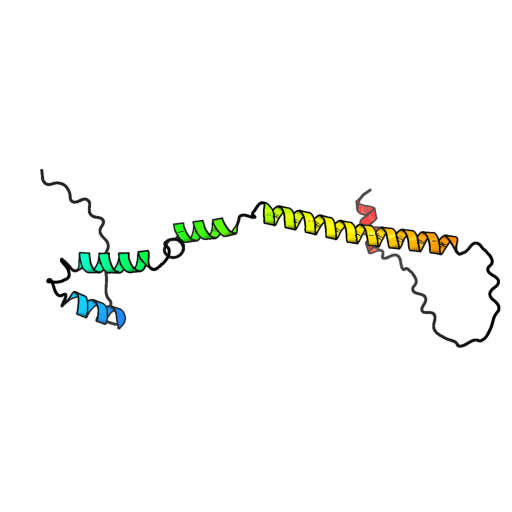CA . LEU A 1 113 ? -55.220 -16.030 63.250 1.00 37.06 113 LEU A CA 1
ATOM 886 C C . LEU A 1 113 ? -55.561 -17.524 63.146 1.00 37.06 113 LEU A C 1
ATOM 888 O O . LEU A 1 113 ? -55.001 -18.209 62.288 1.00 37.06 113 LEU A O 1
ATOM 892 N N . PRO A 1 114 ? -56.469 -18.056 63.991 1.00 37.59 114 PRO A N 1
ATOM 893 C CA . PRO A 1 114 ? -56.830 -19.461 63.947 1.00 37.59 114 PRO A CA 1
ATOM 894 C C . PRO A 1 114 ? -57.755 -19.684 62.751 1.00 37.59 114 PRO A C 1
ATOM 896 O O . PRO A 1 114 ? -58.959 -19.446 62.816 1.00 37.59 114 PRO A O 1
ATOM 899 N N . ILE A 1 115 ? -57.193 -20.147 61.639 1.00 40.53 115 ILE A N 1
ATOM 900 C CA . ILE A 1 115 ? -57.984 -20.764 60.580 1.00 40.53 115 ILE A CA 1
ATOM 901 C C . ILE A 1 115 ? -58.221 -22.210 61.015 1.00 40.53 115 ILE A C 1
ATOM 903 O O . ILE A 1 115 ? -57.293 -23.014 61.090 1.00 40.53 115 ILE A O 1
ATOM 907 N N . VAL A 1 116 ? -59.476 -22.526 61.335 1.00 43.81 116 VAL A N 1
ATOM 908 C CA . VAL A 1 116 ? -59.949 -23.900 61.523 1.00 43.81 116 VAL A CA 1
ATOM 909 C C . VAL A 1 116 ? -59.740 -24.645 60.205 1.00 43.81 116 VAL A C 1
ATOM 911 O O . VAL A 1 116 ? -60.477 -24.436 59.245 1.00 43.81 116 VAL A O 1
ATOM 914 N N . VAL A 1 117 ? -58.721 -25.504 60.151 1.00 43.28 117 VAL A N 1
ATOM 915 C CA . VAL A 1 117 ? -58.514 -26.446 59.048 1.00 43.28 117 VAL A CA 1
ATOM 916 C C . VAL A 1 117 ? -58.983 -27.819 59.508 1.00 43.28 117 VAL A C 1
ATOM 918 O O . VAL A 1 117 ? -58.404 -28.443 60.396 1.00 43.28 117 VAL A O 1
ATOM 921 N N . GLN A 1 118 ? -60.077 -28.266 58.900 1.00 34.66 118 GLN A N 1
ATOM 922 C CA . GLN A 1 118 ? -60.655 -29.588 59.077 1.00 34.66 118 GLN A CA 1
ATOM 923 C C . GLN A 1 118 ? -59.714 -30.652 58.494 1.00 34.66 118 GLN A C 1
ATOM 925 O O . GLN A 1 118 ? -59.350 -30.631 57.320 1.00 34.66 118 GLN A O 1
ATOM 930 N N . GLN A 1 119 ? -59.313 -31.573 59.362 1.00 38.06 119 GLN A N 1
ATOM 931 C CA . GLN A 1 119 ? -58.377 -32.662 59.119 1.00 38.06 119 GLN A CA 1
ATOM 932 C C . GLN A 1 119 ? -58.961 -33.720 58.168 1.00 38.06 119 GLN A C 1
ATOM 934 O O . GLN A 1 119 ? -60.027 -34.271 58.433 1.00 38.06 119 GLN A O 1
ATOM 939 N N . SER A 1 120 ? -58.221 -34.093 57.118 1.00 32.91 120 SER A N 1
ATOM 940 C CA . SER A 1 120 ? -58.294 -35.453 56.564 1.00 32.91 120 SER A CA 1
ATOM 941 C C . SER A 1 120 ? -56.975 -35.911 55.916 1.00 32.91 120 SER A C 1
ATOM 943 O O . SER A 1 120 ? -56.433 -35.273 55.024 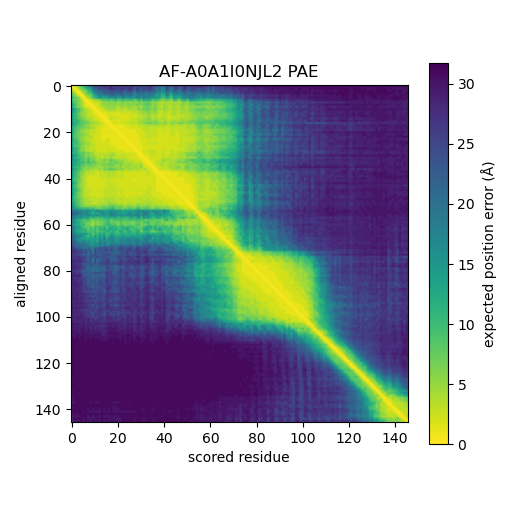1.00 32.91 120 SER A O 1
ATOM 945 N N . ALA A 1 121 ? -56.506 -37.058 56.424 1.00 33.69 121 ALA A N 1
ATOM 946 C CA . ALA A 1 121 ? -55.684 -38.101 55.797 1.00 33.69 121 ALA A CA 1
ATOM 947 C C . ALA A 1 121 ? -54.236 -37.803 55.330 1.00 33.69 121 ALA A C 1
ATOM 949 O O . ALA A 1 121 ? -53.934 -37.673 54.152 1.00 33.69 121 ALA A O 1
ATOM 950 N N . MET A 1 122 ? -53.320 -37.849 56.302 1.00 32.28 122 MET A N 1
ATOM 951 C CA . MET A 1 122 ? -52.144 -38.740 56.373 1.00 32.28 122 MET A CA 1
ATOM 952 C C . MET A 1 122 ? -51.605 -39.370 55.065 1.00 32.28 122 MET A C 1
ATOM 954 O O . MET A 1 122 ? -52.132 -40.372 54.580 1.00 32.28 122 MET A O 1
ATOM 958 N N . ARG A 1 123 ? -50.420 -38.918 54.627 1.00 31.89 123 ARG A N 1
ATOM 959 C CA . ARG A 1 123 ? -49.347 -39.810 54.153 1.00 31.89 123 ARG A CA 1
ATOM 960 C C . ARG A 1 123 ? -47.972 -39.158 54.341 1.00 31.89 123 ARG A C 1
ATOM 962 O O . ARG A 1 123 ? -47.794 -37.971 54.106 1.00 31.89 123 ARG A O 1
ATOM 969 N N . SER A 1 124 ? -47.061 -39.958 54.872 1.00 34.88 124 SER A N 1
ATOM 970 C CA . SER A 1 124 ? -45.895 -39.584 55.672 1.00 34.88 124 SER A CA 1
ATOM 971 C C . SER A 1 124 ? -44.605 -39.329 54.875 1.00 34.88 124 SER A C 1
ATOM 973 O O . SER A 1 124 ? -44.428 -39.933 53.822 1.00 34.88 124 SER A O 1
ATOM 975 N N . ALA A 1 125 ? -43.686 -38.593 55.530 1.00 33.72 125 ALA A N 1
ATOM 976 C CA . ALA A 1 125 ? -42.214 -38.544 55.372 1.00 33.72 125 ALA A CA 1
ATOM 977 C C . ALA A 1 125 ? -41.674 -37.748 54.154 1.00 33.72 125 ALA A C 1
ATOM 979 O O . ALA A 1 125 ? -42.143 -37.941 53.045 1.00 33.72 125 ALA A O 1
ATOM 980 N N . GLU A 1 126 ? -40.720 -36.811 54.244 1.00 30.22 126 GLU A N 1
ATOM 981 C CA . GLU A 1 126 ? -39.655 -36.508 55.219 1.00 30.22 126 GLU A CA 1
ATOM 982 C C . GLU A 1 126 ? -39.486 -34.985 55.394 1.00 30.22 126 GLU A C 1
ATOM 984 O O . GLU A 1 126 ? -39.343 -34.247 54.419 1.00 30.22 126 GLU A O 1
ATOM 989 N N . THR A 1 127 ? -39.424 -34.515 56.640 1.00 31.80 127 THR A N 1
ATOM 990 C CA . THR A 1 127 ? -38.992 -33.152 56.974 1.00 31.80 127 THR A CA 1
ATOM 991 C C . THR A 1 127 ? -37.472 -33.167 57.123 1.00 31.80 127 THR A C 1
ATOM 993 O O . THR A 1 127 ? -36.962 -33.677 58.118 1.00 31.80 127 THR A O 1
ATOM 996 N N . LYS A 1 128 ? -36.729 -32.628 56.150 1.00 36.50 128 LYS A N 1
ATOM 997 C CA . LYS A 1 128 ? -35.337 -32.229 56.394 1.00 36.50 128 LYS A CA 1
ATOM 998 C C . LYS A 1 128 ? -35.346 -30.846 57.026 1.00 36.50 128 LYS A C 1
ATOM 1000 O O . LYS A 1 128 ? -35.629 -29.848 56.371 1.00 36.50 128 LYS A O 1
ATOM 1005 N N . GLU A 1 129 ? -35.071 -30.829 58.319 1.00 37.16 129 GLU A N 1
ATOM 1006 C CA . GLU A 1 129 ? -34.759 -29.641 59.096 1.00 37.16 129 GLU A CA 1
ATOM 1007 C C . GLU A 1 129 ? -33.444 -29.050 58.561 1.00 37.16 129 GLU A C 1
ATOM 1009 O O . GLU A 1 129 ? -32.359 -29.558 58.834 1.00 37.16 129 GLU A O 1
ATOM 1014 N N . TYR A 1 130 ? -33.527 -28.008 57.730 1.00 36.81 130 TYR A N 1
ATOM 1015 C CA . TYR A 1 130 ? -32.373 -27.149 57.476 1.00 36.81 130 TYR A CA 1
ATOM 1016 C C . TYR A 1 130 ? -32.265 -26.189 58.658 1.00 36.81 130 TYR A C 1
ATOM 1018 O O . TYR A 1 130 ? -32.899 -25.134 58.684 1.00 36.81 130 TYR A O 1
ATOM 1026 N N . GLY A 1 131 ? -31.484 -26.595 59.658 1.00 39.53 131 GLY A N 1
ATOM 1027 C CA . GLY A 1 131 ? -30.955 -25.672 60.648 1.00 39.53 131 GLY A CA 1
ATOM 1028 C C . GLY A 1 131 ? -30.201 -24.565 59.917 1.00 39.53 131 GLY A C 1
ATOM 1029 O O . GLY A 1 131 ? -29.318 -24.833 59.102 1.00 39.53 131 GLY A O 1
ATOM 1030 N N . VAL A 1 132 ? -30.589 -23.317 60.167 1.00 48.53 132 VAL A N 1
ATOM 1031 C CA . VAL A 1 132 ? -29.790 -22.157 59.776 1.00 48.53 132 VAL A CA 1
ATOM 1032 C C . VAL A 1 132 ? -28.595 -22.142 60.721 1.00 48.53 132 VAL A C 1
ATOM 1034 O O . VAL A 1 132 ? -28.643 -21.530 61.785 1.00 48.53 132 VAL A O 1
ATOM 1037 N N . GLU A 1 133 ? -27.548 -22.884 60.372 1.00 53.16 133 GLU A N 1
ATOM 1038 C CA . GLU A 1 133 ? -26.239 -22.679 60.979 1.00 53.16 133 GLU A CA 1
ATOM 1039 C C . GLU A 1 133 ? -25.770 -21.290 60.550 1.00 53.16 133 GLU A C 1
ATOM 1041 O O . GLU A 1 133 ? -25.614 -21.000 59.361 1.00 53.16 133 GLU A O 1
ATOM 1046 N N . ALA A 1 134 ? -25.632 -20.398 61.528 1.00 56.09 134 ALA A N 1
ATOM 1047 C CA . ALA A 1 134 ? -24.981 -19.122 61.321 1.00 56.09 134 ALA A CA 1
ATOM 1048 C C . ALA A 1 134 ? -23.528 -19.410 60.927 1.00 56.09 134 ALA A C 1
ATOM 1050 O O . ALA A 1 134 ? -22.734 -19.838 61.757 1.00 56.09 134 ALA A O 1
ATOM 1051 N N . ASP A 1 135 ? -23.207 -19.216 59.650 1.00 60.28 135 ASP A N 1
ATOM 1052 C CA . ASP A 1 135 ? -21.849 -19.330 59.134 1.00 60.28 135 ASP A CA 1
ATOM 1053 C C . ASP A 1 135 ? -20.951 -18.329 59.878 1.00 60.28 135 ASP A C 1
ATOM 1055 O O . ASP A 1 135 ? -21.114 -17.109 59.754 1.00 60.28 135 ASP A O 1
ATOM 1059 N N . ASP A 1 136 ? -20.004 -18.849 60.664 1.00 63.16 136 ASP A N 1
ATOM 1060 C CA . ASP A 1 136 ? -19.001 -18.080 61.412 1.00 63.16 136 ASP A CA 1
ATOM 1061 C C . ASP A 1 136 ? -18.244 -17.085 60.512 1.00 63.16 136 ASP A C 1
ATOM 1063 O O . ASP A 1 136 ? -17.767 -16.042 60.971 1.00 63.16 136 ASP A O 1
ATOM 1067 N N . THR A 1 137 ? -18.198 -17.350 59.204 1.00 62.72 137 THR A N 1
ATOM 1068 C CA . THR A 1 137 ? -17.624 -16.457 58.194 1.00 62.72 137 THR A CA 1
ATOM 1069 C C . THR A 1 137 ? -18.391 -15.134 58.080 1.00 62.72 137 THR A C 1
ATOM 1071 O O . THR A 1 137 ? -17.775 -14.070 57.960 1.00 62.72 137 THR A O 1
ATOM 1074 N N . ILE A 1 138 ? -19.725 -15.159 58.171 1.00 62.50 138 ILE A N 1
ATOM 1075 C CA . ILE A 1 138 ? -20.574 -13.960 58.083 1.00 62.50 138 ILE A CA 1
ATOM 1076 C C . ILE A 1 138 ? -20.461 -13.121 59.363 1.00 62.50 138 ILE A C 1
ATOM 1078 O O . ILE A 1 138 ? -20.348 -11.893 59.289 1.00 62.50 138 ILE A O 1
ATOM 1082 N N . ASN A 1 139 ? -20.367 -13.768 60.528 1.00 65.62 139 ASN A N 1
ATOM 1083 C CA . ASN A 1 139 ? -20.128 -13.077 61.799 1.00 65.62 139 ASN A CA 1
ATOM 1084 C C . ASN A 1 139 ? -18.724 -12.437 61.859 1.00 65.62 139 ASN A C 1
ATOM 1086 O O . ASN A 1 139 ? -18.558 -11.328 62.382 1.00 65.62 139 ASN A O 1
ATOM 1090 N N . GLY A 1 140 ? -17.711 -13.073 61.258 1.00 68.38 140 GLY A N 1
ATOM 1091 C CA . GLY A 1 140 ? -16.352 -12.529 61.164 1.00 68.38 140 GLY A CA 1
ATOM 1092 C C . GLY A 1 140 ? -16.233 -11.277 60.282 1.00 68.38 140 GLY A C 1
ATOM 1093 O O . GLY A 1 140 ? -15.420 -10.394 60.567 1.00 68.38 140 GLY A O 1
ATOM 1094 N N . LEU A 1 141 ? -17.056 -11.161 59.235 1.00 73.69 141 LEU A N 1
ATOM 1095 C CA . LEU A 1 141 ? -17.066 -9.996 58.341 1.00 73.69 141 LEU A CA 1
ATOM 1096 C C . LEU A 1 141 ? -17.731 -8.771 58.981 1.00 73.69 141 LEU A 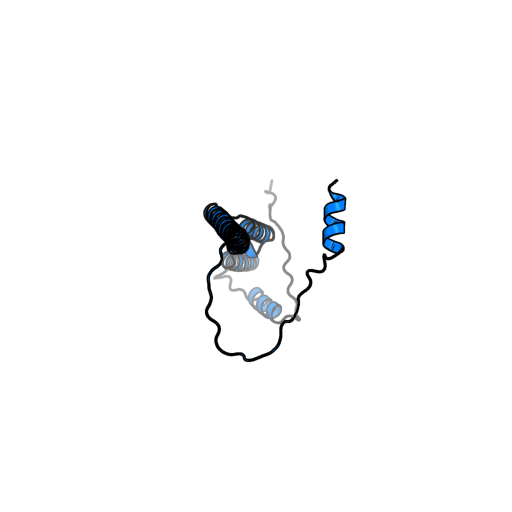C 1
ATOM 1098 O O . LEU A 1 141 ? -17.209 -7.663 58.848 1.00 73.69 141 LEU A O 1
ATOM 1102 N N . ALA A 1 142 ? -18.824 -8.968 59.725 1.00 70.94 142 ALA A N 1
ATOM 1103 C CA . ALA A 1 142 ? -19.509 -7.896 60.453 1.00 70.94 142 ALA A CA 1
ATOM 1104 C C . ALA A 1 142 ? -18.614 -7.259 61.533 1.00 70.94 142 ALA A C 1
ATOM 1106 O O . ALA A 1 142 ? -18.637 -6.049 61.748 1.00 70.94 142 ALA A O 1
ATOM 1107 N N . SER A 1 143 ? -17.753 -8.068 62.151 1.00 68.31 143 SER A N 1
ATOM 1108 C CA . SER A 1 143 ? -16.835 -7.646 63.215 1.00 68.31 143 SER A CA 1
ATOM 1109 C C . SER A 1 143 ? -15.715 -6.700 62.751 1.00 68.31 143 SER A C 1
ATOM 1111 O O . SER A 1 143 ? -15.055 -6.088 63.583 1.00 68.31 143 SER A O 1
ATOM 1113 N N . LYS A 1 144 ? -15.463 -6.575 61.438 1.00 65.31 144 LYS A N 1
ATOM 1114 C CA . LYS A 1 144 ? -14.392 -5.720 60.880 1.00 65.31 144 LYS A CA 1
ATOM 1115 C C . LYS A 1 144 ? -14.822 -4.285 60.560 1.00 65.31 144 LYS A C 1
ATOM 1117 O O . LYS A 1 144 ? -13.992 -3.503 60.103 1.00 65.31 144 LYS A O 1
ATOM 1122 N N . TRP A 1 145 ? -16.098 -3.962 60.748 1.00 66.56 145 TRP A N 1
ATOM 1123 C CA . TRP A 1 145 ? -16.679 -2.657 60.415 1.00 66.56 145 TRP A CA 1
ATOM 1124 C C . TRP A 1 145 ? -17.056 -1.829 61.657 1.00 66.56 145 TRP A C 1
ATOM 1126 O O . TRP A 1 145 ? -17.635 -0.754 61.506 1.00 66.56 145 TRP A O 1
ATOM 1136 N N . GLY A 1 146 ? -16.738 -2.325 62.859 1.00 54.88 146 GLY A N 1
ATOM 1137 C CA . GLY A 1 146 ? -16.919 -1.638 64.142 1.00 54.88 146 GLY A CA 1
ATOM 1138 C C . GLY A 1 146 ? -15.614 -1.109 64.714 1.00 54.88 146 GLY A C 1
ATOM 1139 O O . GLY A 1 146 ? -14.580 -1.791 64.533 1.00 54.88 146 GLY A O 1
#

Secondary structure (DSSP, 8-state):
-PPP--PPP------SS-HHHHHHHHHHHS--TTT-S-HHHHHHHHHHHHHHHS-HHHHSHHHHHHHHHHTT---HHHHHHHHHHHHHHHHHHHHHHHHHHHHHHHHHHTTSS----------------------HHHHHHHTT--

Mean predicted aligned error: 19.94 Å